Protein AF-A0A923D8M4-F1 (afdb_monomer)

Structure (mmCIF, N/CA/C/O backbone):
data_AF-A0A923D8M4-F1
#
_entry.id   AF-A0A923D8M4-F1
#
loop_
_atom_site.group_PDB
_atom_site.id
_atom_site.type_symbol
_atom_site.label_atom_id
_atom_site.label_alt_id
_atom_site.label_comp_id
_atom_site.label_asym_id
_atom_site.label_entity_id
_atom_site.label_seq_id
_atom_site.pdbx_PDB_ins_code
_atom_site.Cartn_x
_atom_site.Cartn_y
_atom_site.Cartn_z
_atom_site.occupancy
_atom_site.B_iso_or_equiv
_atom_site.auth_seq_id
_atom_site.auth_comp_id
_atom_site.auth_asym_id
_atom_site.auth_atom_id
_atom_site.pdbx_PDB_model_num
ATOM 1 N N . MET A 1 1 ? -30.095 0.891 -21.666 1.00 61.81 1 MET A N 1
ATOM 2 C CA . MET A 1 1 ? -28.837 0.786 -22.432 1.00 61.81 1 MET A CA 1
ATOM 3 C C . MET A 1 1 ? -27.931 -0.149 -21.655 1.00 61.81 1 MET A C 1
ATOM 5 O O . MET A 1 1 ? -27.614 0.171 -20.518 1.00 61.81 1 MET A O 1
ATOM 9 N N . LEU A 1 2 ? -27.635 -1.338 -22.189 1.00 68.19 2 LEU A N 1
ATOM 10 C CA . LEU A 1 2 ? -26.654 -2.234 -21.568 1.00 68.19 2 LEU A CA 1
ATOM 11 C C . LEU A 1 2 ? -25.302 -1.503 -21.562 1.00 68.19 2 LEU A C 1
ATOM 13 O O . LEU A 1 2 ? -24.953 -0.938 -22.603 1.00 68.19 2 LEU A O 1
ATOM 17 N N . PRO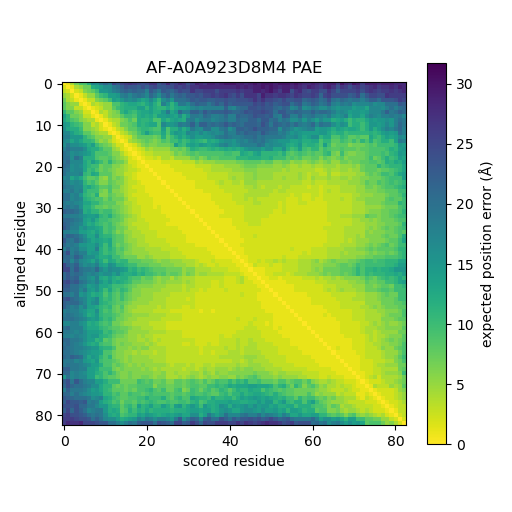 A 1 3 ? -24.582 -1.436 -20.428 1.00 74.69 3 PRO A N 1
ATOM 18 C CA . PRO A 1 3 ? -23.256 -0.839 -20.416 1.00 74.69 3 PRO A CA 1
ATOM 19 C C . PRO A 1 3 ? -22.404 -1.571 -21.456 1.00 74.69 3 PRO A C 1
ATOM 21 O O . PRO A 1 3 ? -22.418 -2.800 -21.528 1.00 74.69 3 PRO A O 1
ATOM 24 N N . GLY A 1 4 ? -21.739 -0.800 -22.318 1.00 77.56 4 GLY A N 1
ATOM 25 C CA . GLY A 1 4 ? -20.845 -1.348 -23.332 1.00 77.56 4 GLY A CA 1
ATOM 26 C C . GLY A 1 4 ? -19.734 -2.194 -22.700 1.00 77.56 4 GLY A C 1
ATOM 27 O O . GLY A 1 4 ? -19.537 -2.141 -21.481 1.00 77.56 4 GLY A O 1
ATOM 28 N N . PRO A 1 5 ? -19.002 -2.983 -23.506 1.00 81.12 5 PRO A N 1
ATOM 29 C CA . PRO A 1 5 ? -17.897 -3.793 -23.008 1.00 81.12 5 PRO A CA 1
ATOM 30 C C . PRO A 1 5 ? -16.961 -2.944 -22.143 1.00 81.12 5 PRO A C 1
ATOM 32 O O . PRO A 1 5 ? -16.594 -1.831 -22.519 1.00 81.12 5 PRO A O 1
ATOM 35 N N . PHE A 1 6 ? -16.618 -3.472 -20.967 1.00 80.94 6 PHE A N 1
ATOM 36 C CA . PHE A 1 6 ? -15.748 -2.808 -20.005 1.00 80.94 6 PHE A CA 1
ATOM 37 C C . PHE A 1 6 ? -14.432 -2.413 -20.681 1.00 80.94 6 PHE A C 1
ATOM 39 O O . PHE A 1 6 ? -13.676 -3.268 -21.143 1.00 80.94 6 PHE A O 1
ATOM 46 N N . GLN A 1 7 ? -14.166 -1.110 -20.741 1.00 76.12 7 GLN A N 1
ATOM 47 C CA . GLN A 1 7 ? -12.891 -0.583 -21.204 1.00 76.12 7 GLN A CA 1
ATOM 48 C C . GLN A 1 7 ? -11.974 -0.437 -19.994 1.00 76.12 7 GLN A C 1
ATOM 50 O O . GLN A 1 7 ? -12.283 0.310 -19.065 1.00 76.12 7 GLN A O 1
ATOM 55 N N . MET A 1 8 ? -10.852 -1.161 -19.994 1.00 68.94 8 MET A N 1
ATOM 56 C CA . MET A 1 8 ? -9.830 -0.958 -18.970 1.00 68.94 8 MET A CA 1
ATOM 57 C C . MET A 1 8 ? -9.320 0.489 -19.043 1.00 68.94 8 MET A C 1
ATOM 59 O O . MET A 1 8 ? -8.982 0.948 -20.137 1.00 68.94 8 MET A O 1
ATOM 63 N N . PRO A 1 9 ? -9.228 1.201 -17.905 1.00 72.50 9 PRO A N 1
ATOM 64 C CA . PRO A 1 9 ? -8.572 2.499 -17.848 1.00 72.50 9 PRO A CA 1
ATOM 65 C C . PRO A 1 9 ? -7.145 2.411 -18.397 1.00 72.50 9 PRO A C 1
ATOM 67 O O . PRO A 1 9 ? -6.450 1.41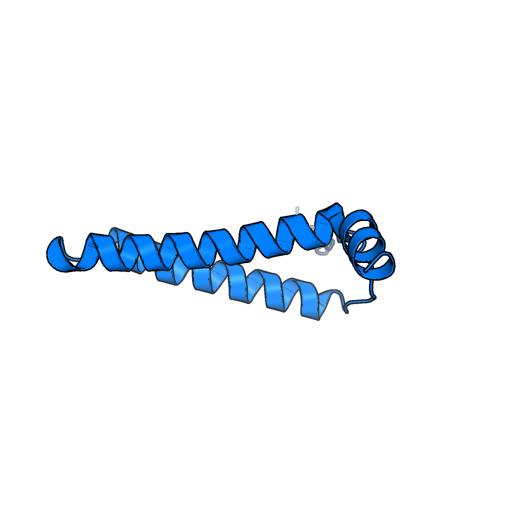7 -18.171 1.00 72.50 9 PRO A O 1
ATOM 70 N N . VAL A 1 10 ? -6.703 3.461 -19.095 1.00 71.44 10 VAL A N 1
ATOM 71 C CA . VAL A 1 10 ? -5.321 3.567 -19.581 1.00 71.44 10 VAL A CA 1
ATOM 72 C C . VAL A 1 10 ? -4.380 3.493 -18.380 1.00 71.44 10 VAL A C 1
ATOM 74 O O . VAL A 1 10 ? -4.502 4.274 -17.437 1.00 71.44 10 VAL A O 1
ATOM 77 N N . LEU A 1 11 ? -3.467 2.522 -18.399 1.00 61.28 11 LEU A N 1
ATOM 78 C CA . LEU A 1 11 ? -2.524 2.323 -17.307 1.00 61.28 11 LEU A CA 1
ATOM 79 C C . LEU A 1 11 ? -1.442 3.407 -17.323 1.00 61.28 11 LEU A C 1
ATOM 81 O O . LEU A 1 11 ? -0.981 3.788 -18.403 1.00 61.28 11 LEU A O 1
ATOM 85 N N . PRO A 1 12 ? -0.985 3.871 -16.146 1.00 63.81 12 PRO A N 1
ATOM 86 C CA . PRO A 1 12 ? 0.216 4.688 -16.077 1.00 63.81 12 PRO A CA 1
ATOM 87 C C . PRO A 1 12 ? 1.382 3.916 -16.704 1.00 63.81 12 PRO A C 1
ATOM 89 O O . PRO A 1 12 ? 1.568 2.727 -16.432 1.00 63.81 12 PRO A O 1
ATOM 92 N N . GLN A 1 13 ? 2.156 4.582 -17.565 1.00 65.62 13 GLN A N 1
ATOM 93 C CA . GLN A 1 13 ? 3.354 3.984 -18.146 1.00 65.62 13 GLN A CA 1
ATOM 94 C C . GLN A 1 13 ? 4.369 3.738 -17.035 1.00 65.62 13 GLN A C 1
ATOM 96 O O . GLN A 1 13 ? 4.927 4.668 -16.454 1.00 65.62 13 GLN A O 1
ATOM 101 N N . LEU A 1 14 ? 4.573 2.459 -16.734 1.00 66.75 14 LEU A N 1
ATOM 102 C CA . LEU A 1 14 ? 5.597 2.022 -15.810 1.00 66.75 14 LEU A CA 1
ATOM 103 C C . LEU A 1 14 ? 6.952 1.986 -16.526 1.00 66.75 14 LEU A C 1
ATOM 105 O O . LEU A 1 14 ? 7.030 1.687 -17.718 1.00 66.75 14 LEU A O 1
ATOM 109 N N . PRO A 1 15 ? 8.037 2.251 -15.795 1.00 65.50 15 PRO A N 1
ATOM 110 C CA . PRO A 1 15 ? 9.396 2.230 -16.332 1.00 65.50 15 PRO A CA 1
ATOM 111 C C . PRO A 1 15 ? 9.906 0.822 -16.674 1.00 65.50 15 PRO A C 1
ATOM 113 O O . PRO A 1 15 ? 10.979 0.662 -17.249 1.00 65.50 15 PRO A O 1
ATOM 116 N N . PHE A 1 16 ? 9.144 -0.198 -16.297 1.00 71.81 16 PHE A N 1
ATOM 117 C CA . PHE A 1 16 ? 9.319 -1.593 -16.658 1.00 71.81 16 PHE A CA 1
ATOM 118 C C . PHE A 1 16 ? 7.955 -2.148 -17.065 1.00 71.81 16 PHE A C 1
ATOM 120 O O . PHE A 1 16 ? 6.911 -1.684 -16.601 1.00 71.81 16 PHE A O 1
ATOM 127 N N . TYR A 1 17 ? 7.954 -3.155 -17.934 1.00 77.00 17 TYR A N 1
ATOM 128 C CA . TYR A 1 17 ? 6.719 -3.825 -18.314 1.00 77.00 17 TYR A CA 1
ATOM 129 C C . TYR A 1 17 ? 6.160 -4.618 -17.123 1.00 77.00 17 TYR A C 1
ATOM 131 O O . TYR A 1 17 ? 6.817 -5.519 -16.603 1.00 77.00 17 TYR A O 1
ATOM 139 N N . VAL A 1 18 ? 4.929 -4.303 -16.716 1.00 73.88 18 VAL A N 1
ATOM 140 C CA . VAL A 1 18 ? 4.117 -5.128 -15.813 1.00 73.88 18 VAL A CA 1
ATOM 141 C C . VAL A 1 18 ? 2.865 -5.521 -16.567 1.00 73.88 18 VAL A C 1
ATOM 143 O O . VAL A 1 18 ? 2.193 -4.668 -17.146 1.00 73.88 18 VAL A O 1
ATOM 146 N N . HIS A 1 19 ? 2.530 -6.809 -16.547 1.00 78.06 19 HIS A N 1
ATOM 147 C CA . HIS A 1 19 ? 1.297 -7.271 -17.164 1.00 78.06 19 HIS A CA 1
ATOM 148 C C . HIS A 1 19 ? 0.091 -6.532 -16.539 1.00 78.06 19 HIS A C 1
ATOM 150 O O . HIS A 1 19 ? -0.028 -6.533 -15.310 1.00 78.06 19 HIS A O 1
ATOM 156 N N . PRO A 1 20 ? -0.827 -5.944 -17.333 1.00 76.19 20 PRO A N 1
ATOM 157 C CA . PRO A 1 20 ? -1.945 -5.138 -16.831 1.00 76.19 20 PRO A CA 1
ATOM 158 C C . PRO A 1 20 ? -2.737 -5.789 -15.692 1.00 76.19 20 PRO A C 1
ATOM 160 O O . PRO A 1 20 ? -3.047 -5.150 -14.690 1.00 76.19 20 PRO A O 1
ATOM 163 N N . VAL A 1 21 ? -3.008 -7.091 -15.815 1.00 81.50 21 VAL A N 1
ATOM 164 C CA . VAL A 1 21 ? -3.732 -7.875 -14.801 1.00 81.50 21 VAL A CA 1
ATOM 165 C C . VAL A 1 21 ? -2.962 -7.965 -13.479 1.00 81.50 21 VAL A C 1
ATOM 167 O O . VAL A 1 21 ? -3.571 -7.877 -12.417 1.00 81.50 21 VAL A O 1
ATOM 170 N N . LEU A 1 22 ? -1.631 -8.096 -13.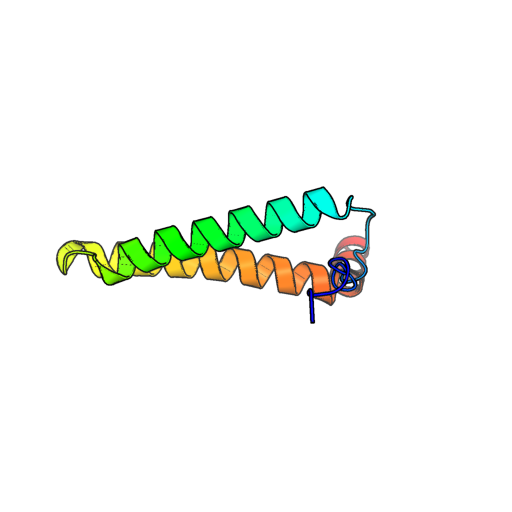520 1.00 83.88 22 LEU A N 1
ATOM 171 C CA . LEU A 1 22 ? -0.802 -8.152 -12.312 1.00 83.88 22 LEU A CA 1
ATOM 172 C C . LEU A 1 22 ? -0.789 -6.804 -11.590 1.00 83.88 22 LEU A C 1
ATOM 174 O O . LEU A 1 22 ? -0.912 -6.768 -10.369 1.00 83.88 22 LEU A O 1
ATOM 178 N N . LEU A 1 23 ? -0.700 -5.698 -12.335 1.00 81.25 23 LEU A N 1
ATOM 179 C CA . LEU A 1 23 ? -0.777 -4.357 -11.754 1.00 81.25 23 LEU A CA 1
ATOM 180 C C . LEU A 1 23 ? -2.123 -4.139 -11.048 1.00 81.25 23 LEU A C 1
ATOM 182 O O . LEU A 1 23 ? -2.152 -3.689 -9.905 1.00 81.25 23 LEU A O 1
ATOM 186 N N . TRP A 1 24 ? -3.228 -4.528 -11.687 1.00 81.75 24 TRP A N 1
ATOM 187 C CA . TRP A 1 24 ? -4.552 -4.467 -11.066 1.00 81.75 24 TRP A CA 1
ATOM 188 C C . TRP A 1 24 ? -4.680 -5.371 -9.836 1.00 81.75 24 TRP A C 1
ATOM 190 O O . TRP A 1 24 ? -5.286 -4.954 -8.851 1.00 81.75 24 TRP A O 1
ATOM 200 N N . ALA A 1 25 ? -4.079 -6.563 -9.844 1.00 88.44 25 ALA A N 1
ATOM 201 C CA . ALA A 1 25 ? -4.054 -7.440 -8.673 1.00 88.44 25 ALA A CA 1
ATOM 202 C C . ALA A 1 25 ? -3.298 -6.802 -7.492 1.00 88.44 25 ALA A C 1
ATOM 204 O O . ALA A 1 25 ? -3.790 -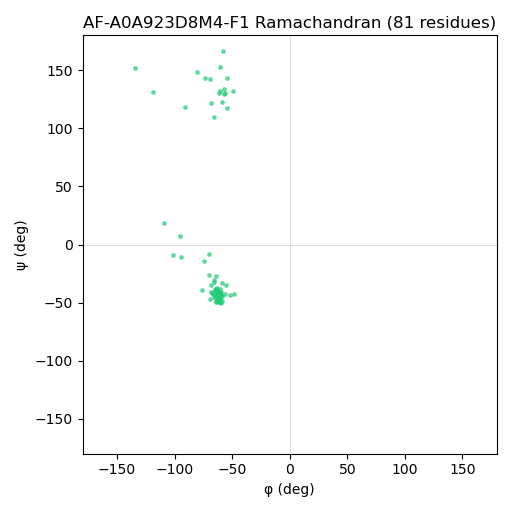6.833 -6.365 1.00 88.44 25 ALA A O 1
ATOM 205 N N . ILE A 1 26 ? -2.150 -6.162 -7.746 1.00 88.38 26 ILE A N 1
ATOM 206 C CA . ILE A 1 26 ? -1.384 -5.433 -6.721 1.00 88.38 26 ILE A CA 1
ATOM 207 C C . ILE A 1 26 ? -2.212 -4.274 -6.153 1.00 88.38 26 ILE A C 1
ATOM 209 O O . ILE A 1 26 ? -2.301 -4.124 -4.934 1.00 88.38 26 ILE A O 1
ATOM 213 N N . ILE A 1 27 ? -2.854 -3.484 -7.021 1.00 87.31 27 ILE A N 1
ATOM 214 C CA . ILE A 1 27 ? -3.724 -2.370 -6.612 1.00 87.31 27 ILE A CA 1
ATOM 215 C C . ILE A 1 27 ? -4.885 -2.881 -5.753 1.00 87.31 27 ILE A C 1
ATOM 217 O O . ILE A 1 27 ? -5.179 -2.296 -4.711 1.00 87.31 27 ILE A O 1
ATOM 221 N N . LEU A 1 28 ? -5.520 -3.984 -6.153 1.00 92.44 28 LEU A N 1
ATOM 222 C CA . LEU A 1 28 ? -6.626 -4.582 -5.410 1.00 92.44 28 LEU A CA 1
ATOM 223 C C . LEU A 1 28 ? -6.182 -5.044 -4.018 1.00 92.44 28 LEU A C 1
ATOM 225 O O . LEU A 1 28 ? -6.844 -4.725 -3.033 1.00 92.44 28 LEU A O 1
ATOM 229 N N . ILE A 1 29 ? -5.051 -5.745 -3.917 1.00 94.06 29 ILE A N 1
ATOM 230 C CA . ILE A 1 29 ? -4.503 -6.199 -2.630 1.00 94.06 29 ILE A CA 1
ATOM 231 C C . ILE A 1 29 ? -4.181 -5.000 -1.729 1.00 94.06 29 ILE A C 1
ATOM 233 O O . ILE A 1 29 ? -4.531 -5.010 -0.548 1.00 94.06 29 ILE A O 1
ATOM 237 N N . ALA A 1 30 ? -3.572 -3.946 -2.280 1.00 92.44 30 ALA A N 1
ATOM 238 C CA . ALA A 1 30 ? -3.275 -2.721 -1.540 1.00 92.44 30 ALA A CA 1
ATOM 239 C C . ALA A 1 30 ? -4.554 -2.038 -1.023 1.00 92.44 30 ALA A C 1
ATOM 241 O O . ALA A 1 30 ? -4.618 -1.646 0.144 1.00 92.44 30 ALA A O 1
ATOM 242 N N . ALA A 1 31 ? -5.593 -1.951 -1.860 1.00 92.25 31 ALA A N 1
ATOM 243 C CA . ALA A 1 31 ? -6.887 -1.387 -1.484 1.00 92.25 31 ALA A CA 1
ATOM 244 C C . ALA A 1 31 ? -7.575 -2.205 -0.378 1.00 92.25 31 ALA A C 1
ATOM 246 O O . ALA A 1 31 ? -8.082 -1.632 0.588 1.00 92.25 31 ALA A O 1
ATOM 247 N N . VAL A 1 32 ? -7.543 -3.538 -0.473 1.00 96.38 32 VAL A N 1
ATOM 248 C CA . VAL A 1 32 ? -8.075 -4.440 0.560 1.00 96.38 32 VAL A CA 1
ATOM 249 C C . VAL A 1 32 ? -7.306 -4.280 1.875 1.00 96.38 32 VAL A C 1
ATOM 251 O O . VAL A 1 32 ? -7.927 -4.157 2.929 1.00 96.38 32 VAL A O 1
ATOM 254 N N . GLY A 1 33 ? -5.972 -4.208 1.835 1.00 94.69 33 GLY A N 1
ATOM 255 C CA . GLY A 1 33 ? -5.148 -3.968 3.025 1.00 94.69 33 GLY A CA 1
ATOM 256 C C . GLY A 1 33 ? -5.460 -2.630 3.708 1.00 94.69 33 GLY A C 1
ATOM 257 O O . GLY A 1 33 ? -5.598 -2.571 4.935 1.00 94.69 33 GLY A O 1
ATOM 258 N N . LEU A 1 34 ? -5.649 -1.568 2.920 1.00 95.06 34 LEU A N 1
ATOM 259 C CA . LEU A 1 34 ? -6.095 -0.263 3.418 1.00 95.06 34 LEU A CA 1
ATOM 260 C C . LEU A 1 34 ? -7.471 -0.344 4.075 1.00 95.06 34 LEU A C 1
ATOM 262 O O . LEU A 1 34 ? -7.639 0.138 5.191 1.00 95.06 34 LEU A O 1
ATOM 266 N N . ALA A 1 35 ? -8.439 -0.987 3.422 1.00 96.56 35 ALA A N 1
ATOM 267 C CA . ALA A 1 35 ? -9.781 -1.144 3.970 1.00 96.56 35 ALA A CA 1
ATOM 268 C C . ALA A 1 35 ? -9.762 -1.911 5.302 1.00 96.56 35 ALA A C 1
ATOM 270 O O . ALA A 1 35 ? -10.361 -1.463 6.278 1.00 96.56 35 ALA A O 1
ATOM 271 N N . ILE A 1 36 ? -9.027 -3.026 5.379 1.00 96.94 36 ILE A N 1
ATOM 272 C CA . ILE A 1 36 ? -8.907 -3.837 6.601 1.00 96.94 36 ILE A CA 1
ATOM 273 C C . ILE A 1 36 ? -8.325 -3.010 7.750 1.00 96.94 36 ILE A C 1
ATOM 275 O O . ILE A 1 36 ? -8.876 -2.997 8.852 1.00 96.94 36 ILE A O 1
ATOM 279 N N . THR A 1 37 ? -7.210 -2.321 7.507 1.00 96.19 37 THR A N 1
ATOM 280 C CA . THR A 1 37 ? -6.543 -1.520 8.544 1.00 96.19 37 THR A CA 1
ATOM 281 C C . THR A 1 37 ? -7.366 -0.303 8.954 1.00 96.19 37 THR A C 1
ATOM 283 O O . THR A 1 37 ? -7.421 0.019 10.140 1.00 96.19 37 THR A O 1
ATOM 286 N N . PHE A 1 38 ? -8.084 0.310 8.014 1.00 95.44 38 PHE A N 1
ATOM 287 C CA . PHE A 1 38 ? -9.012 1.399 8.289 1.00 95.44 38 PHE A CA 1
ATOM 288 C C . PHE A 1 38 ? -10.182 0.948 9.168 1.00 95.44 38 PHE A C 1
ATOM 290 O O . PHE A 1 38 ? -10.448 1.567 10.196 1.00 95.44 38 PHE A O 1
ATOM 297 N N . PHE A 1 39 ? -10.848 -0.160 8.826 1.00 96.56 39 PHE A N 1
ATOM 298 C CA . PHE A 1 39 ? -11.942 -0.685 9.647 1.00 96.56 39 PHE A CA 1
ATOM 299 C C . PHE A 1 39 ? -11.462 -1.101 11.037 1.00 96.56 39 PHE A C 1
ATOM 301 O O . PHE A 1 39 ? -12.121 -0.775 12.023 1.00 96.56 39 PHE A O 1
ATOM 308 N N . LYS A 1 40 ? -10.289 -1.740 11.142 1.00 94.62 40 LYS A N 1
ATOM 309 C CA . LYS A 1 40 ? -9.669 -2.039 12.441 1.00 94.62 40 LYS A CA 1
ATOM 310 C C . LYS A 1 40 ? -9.459 -0.782 13.280 1.00 94.62 40 LYS A C 1
ATOM 312 O O . LYS A 1 40 ? -9.755 -0.796 14.466 1.00 94.62 40 LYS A O 1
ATOM 317 N N . PHE A 1 41 ? -8.994 0.307 12.674 1.00 94.19 41 PHE A N 1
ATOM 318 C CA . PHE A 1 41 ? -8.860 1.584 13.365 1.00 94.19 41 PHE A CA 1
ATOM 319 C C . PHE A 1 41 ? -10.216 2.152 13.812 1.00 94.19 41 PHE A C 1
ATOM 321 O O . PHE A 1 41 ? -10.362 2.499 14.983 1.00 94.19 41 PHE A O 1
ATOM 328 N N . ILE A 1 42 ? -11.221 2.197 12.934 1.00 95.81 42 ILE A N 1
ATOM 329 C CA . ILE A 1 42 ? -12.547 2.754 13.255 1.00 95.81 42 ILE A CA 1
ATOM 330 C C . ILE A 1 42 ? -13.233 1.994 14.397 1.00 95.81 42 ILE A C 1
ATOM 332 O O . I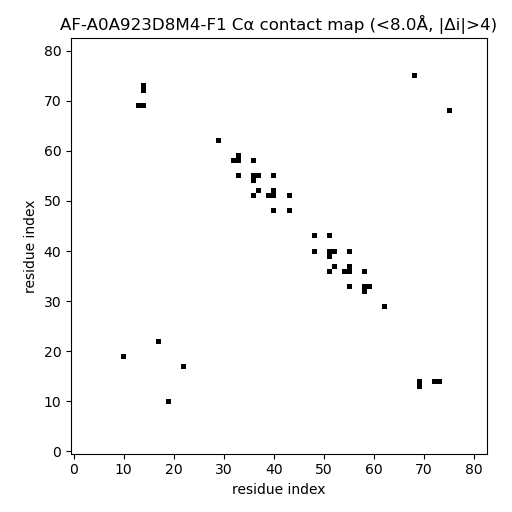LE A 1 42 ? -13.821 2.617 15.281 1.00 95.81 42 ILE A O 1
ATOM 336 N N . PHE A 1 43 ? -13.127 0.665 14.405 1.00 96.25 43 PHE A N 1
ATOM 337 C CA . PHE A 1 43 ? -13.779 -0.194 15.397 1.00 96.25 43 PHE A CA 1
ATOM 338 C C . PHE A 1 43 ? -12.883 -0.570 16.587 1.00 96.25 43 PHE A C 1
ATOM 340 O O . PHE A 1 43 ? -13.280 -1.387 17.413 1.00 96.25 43 PHE A O 1
ATOM 347 N N . SER A 1 44 ? -11.691 0.022 16.698 1.00 95.31 44 SER A N 1
ATOM 348 C CA . SER A 1 44 ? -10.766 -0.252 17.802 1.00 95.31 44 SER A CA 1
ATOM 349 C C . SER A 1 44 ? -11.263 0.295 19.143 1.00 95.31 44 SER A C 1
ATOM 351 O O . SER A 1 44 ? -11.802 1.413 19.235 1.00 95.31 44 SER A O 1
ATOM 353 N N . GLU A 1 45 ? -11.009 -0.479 20.200 1.00 96.25 45 GLU A N 1
ATOM 354 C CA . GLU A 1 45 ? -11.157 -0.032 21.583 1.00 96.25 45 GLU A CA 1
ATOM 355 C C . GLU A 1 45 ? -10.224 1.159 21.875 1.00 96.25 45 GLU A C 1
ATOM 357 O O . GLU A 1 45 ? -9.164 1.284 21.251 1.00 96.25 45 GLU A O 1
ATOM 362 N N . PRO A 1 46 ? -10.562 2.052 22.826 1.00 94.00 46 PRO A N 1
ATOM 363 C CA . PRO A 1 46 ? -9.752 3.239 23.113 1.00 94.00 46 PRO A CA 1
ATOM 364 C C . PRO A 1 46 ? -8.284 2.936 23.451 1.00 94.00 46 PRO A C 1
ATOM 366 O O . PRO A 1 46 ? -7.401 3.699 23.061 1.00 94.00 46 PRO A O 1
ATOM 369 N N . SER A 1 47 ? -8.022 1.817 24.133 1.00 94.62 47 SER A N 1
ATOM 370 C CA . SER A 1 47 ? -6.684 1.328 24.496 1.00 94.62 47 SER A CA 1
ATOM 371 C C . SER A 1 47 ? -5.839 0.920 23.281 1.00 94.62 47 SER A C 1
ATOM 373 O O . SER A 1 47 ? -4.624 1.105 23.287 1.00 94.62 47 SER A O 1
ATOM 375 N N . GLU A 1 48 ? -6.465 0.408 22.220 1.00 94.06 48 GLU A N 1
ATOM 376 C CA . GLU A 1 48 ? -5.790 -0.112 21.020 1.00 94.06 48 GLU A CA 1
ATOM 377 C C . GLU A 1 48 ? -5.809 0.866 19.838 1.00 94.06 48 GLU A C 1
ATOM 379 O O . GLU A 1 48 ? -5.137 0.653 18.819 1.00 94.06 48 GLU A O 1
ATOM 384 N N . ARG A 1 49 ? -6.567 1.958 19.961 1.00 92.69 49 ARG A N 1
ATOM 385 C CA . ARG A 1 49 ? -6.820 2.908 18.875 1.00 92.69 49 ARG A CA 1
ATOM 386 C C . ARG A 1 49 ? -5.560 3.565 18.338 1.00 92.69 49 ARG A C 1
ATOM 388 O O . ARG A 1 49 ? -5.438 3.732 17.127 1.00 92.69 49 ARG A O 1
AT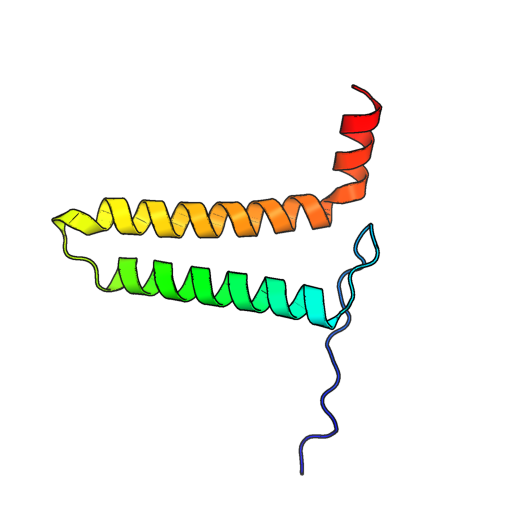OM 395 N N . VAL A 1 50 ? -4.606 3.887 19.210 1.00 94.62 50 VAL A N 1
ATOM 396 C CA . VAL A 1 50 ? -3.320 4.477 18.803 1.00 94.62 50 VAL A CA 1
ATOM 397 C C . VAL A 1 50 ? -2.516 3.492 17.952 1.00 94.62 50 VAL A C 1
ATOM 399 O O . VAL A 1 50 ? -2.017 3.861 16.892 1.00 94.62 50 VAL A O 1
ATOM 402 N N . ASN A 1 51 ? -2.434 2.226 18.363 1.00 94.44 51 ASN A N 1
ATOM 403 C CA . ASN A 1 51 ? -1.702 1.206 17.611 1.00 94.44 51 ASN A CA 1
ATOM 404 C C . ASN A 1 51 ? -2.381 0.900 16.263 1.00 94.44 51 ASN A C 1
ATOM 406 O O . ASN A 1 51 ? -1.730 0.820 15.218 1.00 94.44 51 ASN A O 1
ATOM 410 N N . SER A 1 52 ? -3.713 0.815 16.262 1.00 94.75 52 SER A N 1
ATOM 411 C CA . SER A 1 52 ? -4.494 0.617 15.036 1.00 94.75 52 SER A CA 1
ATOM 412 C C . SER A 1 52 ? -4.354 1.798 14.070 1.00 94.75 52 SER A C 1
ATOM 414 O O . SER A 1 52 ? -4.195 1.588 12.867 1.00 94.75 52 SER A O 1
ATOM 416 N N . PHE A 1 53 ? -4.331 3.032 14.588 1.00 95.12 53 PHE A N 1
ATOM 417 C CA . PHE A 1 53 ? -4.050 4.235 13.805 1.00 95.12 53 PHE A CA 1
ATOM 418 C C . PHE A 1 53 ? -2.659 4.185 13.170 1.00 95.12 53 PHE A C 1
ATOM 420 O O . PHE A 1 53 ? -2.538 4.392 11.964 1.00 95.12 53 PHE A O 1
ATOM 427 N N . LEU A 1 54 ? -1.620 3.873 13.952 1.00 96.44 54 LEU A N 1
ATOM 428 C CA . LEU A 1 54 ? -0.250 3.768 13.443 1.00 96.44 54 LEU A CA 1
ATOM 429 C C . LEU A 1 54 ? -0.137 2.697 12.359 1.00 96.44 54 LEU A C 1
ATOM 431 O O . LEU A 1 54 ? 0.497 2.931 11.335 1.00 96.44 54 LEU A O 1
ATOM 435 N N . THR A 1 55 ? -0.800 1.556 12.548 1.00 94.69 55 THR A N 1
ATOM 436 C CA . THR A 1 55 ? -0.830 0.475 11.556 1.00 94.69 55 THR A CA 1
ATOM 437 C C . THR A 1 55 ? -1.472 0.938 10.246 1.00 94.69 55 THR A C 1
ATOM 439 O O . THR A 1 55 ? -0.886 0.765 9.178 1.00 94.69 55 THR A O 1
ATOM 442 N N . PHE A 1 56 ? -2.650 1.566 10.316 1.00 95.06 56 PHE A N 1
ATOM 443 C CA . PHE A 1 56 ? -3.321 2.138 9.146 1.00 95.06 56 PHE A CA 1
ATOM 444 C C . PHE A 1 56 ? -2.451 3.189 8.448 1.00 95.06 56 PHE A C 1
ATOM 446 O O . PHE A 1 56 ? -2.255 3.130 7.233 1.00 95.06 56 PHE A O 1
ATOM 453 N N . PHE A 1 57 ? -1.890 4.121 9.218 1.00 95.88 57 PHE A N 1
ATOM 454 C CA . PHE A 1 57 ? -1.062 5.195 8.687 1.00 95.88 57 PHE A CA 1
ATOM 455 C C . PHE A 1 57 ? 0.194 4.654 7.998 1.00 95.88 57 PHE A C 1
ATOM 457 O O . PHE A 1 57 ? 0.553 5.125 6.923 1.00 95.88 57 PHE A O 1
ATOM 464 N N . LEU A 1 58 ? 0.834 3.629 8.567 1.00 96.38 58 LEU A N 1
ATOM 465 C CA . LEU A 1 58 ? 2.023 3.006 7.991 1.00 96.38 58 LEU A CA 1
ATOM 466 C C . LEU A 1 58 ? 1.708 2.289 6.671 1.00 96.38 58 LEU A C 1
ATOM 468 O O . LEU A 1 58 ? 2.442 2.453 5.697 1.00 96.38 58 LEU A O 1
ATOM 472 N N . VAL A 1 59 ? 0.587 1.565 6.596 1.00 94.56 59 VAL A N 1
ATOM 473 C CA . VAL A 1 59 ? 0.118 0.954 5.339 1.00 94.56 59 VAL A CA 1
ATOM 474 C C . VAL A 1 59 ? -0.177 2.025 4.285 1.00 94.56 59 VAL A C 1
ATOM 476 O O . VAL A 1 59 ? 0.279 1.906 3.146 1.00 94.56 59 VAL A O 1
ATOM 479 N N . ALA A 1 60 ? -0.871 3.101 4.661 1.00 94.56 60 ALA A N 1
ATOM 480 C CA . ALA A 1 60 ? -1.144 4.222 3.766 1.00 94.56 60 ALA A CA 1
ATOM 481 C C . ALA A 1 60 ? 0.149 4.894 3.270 1.00 94.56 60 ALA A C 1
ATOM 483 O O . ALA A 1 60 ? 0.284 5.170 2.077 1.00 94.56 60 ALA A O 1
ATOM 484 N N . ALA A 1 61 ? 1.122 5.106 4.161 1.00 95.44 61 ALA A N 1
ATOM 485 C CA . ALA A 1 61 ? 2.411 5.708 3.835 1.00 95.44 61 ALA A CA 1
ATOM 486 C C . ALA A 1 61 ? 3.235 4.838 2.875 1.00 95.44 61 ALA A C 1
ATOM 488 O O . ALA A 1 61 ? 3.826 5.372 1.939 1.00 95.44 61 ALA A O 1
ATOM 489 N N . ILE A 1 62 ? 3.237 3.511 3.049 1.00 93.88 62 ILE A N 1
ATOM 490 C CA . ILE A 1 62 ? 3.909 2.578 2.127 1.00 93.88 62 ILE A CA 1
ATOM 491 C C . ILE A 1 62 ? 3.300 2.676 0.725 1.00 93.88 62 ILE A C 1
ATOM 493 O O . ILE A 1 62 ? 4.031 2.789 -0.259 1.00 93.88 62 ILE A O 1
ATOM 497 N N . ILE A 1 63 ? 1.968 2.676 0.626 1.00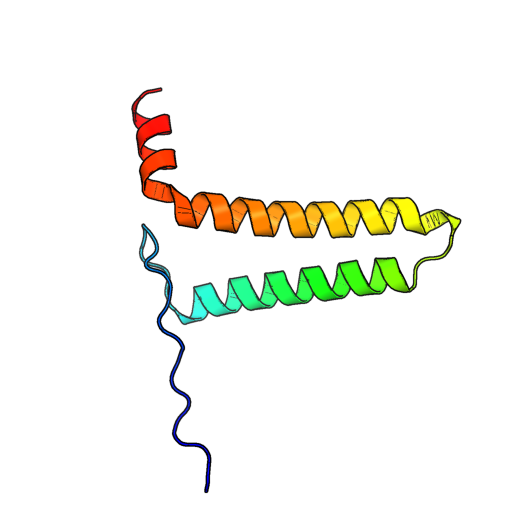 92.38 63 ILE A N 1
ATOM 498 C CA . ILE A 1 63 ? 1.262 2.756 -0.661 1.00 92.38 63 ILE A CA 1
ATOM 499 C C . ILE A 1 63 ? 1.518 4.109 -1.336 1.00 92.38 63 ILE A C 1
ATOM 501 O O . ILE A 1 63 ? 1.850 4.155 -2.522 1.00 92.38 63 ILE A O 1
ATOM 505 N N . ALA A 1 64 ? 1.426 5.207 -0.583 1.00 92.25 64 ALA A N 1
ATOM 506 C CA . ALA A 1 64 ? 1.725 6.544 -1.087 1.00 92.25 64 ALA A CA 1
ATOM 507 C C . ALA A 1 64 ? 3.191 6.672 -1.531 1.00 92.25 64 ALA A C 1
ATOM 509 O O . ALA A 1 64 ? 3.469 7.210 -2.602 1.00 92.25 64 ALA A O 1
ATOM 510 N N . GLY A 1 65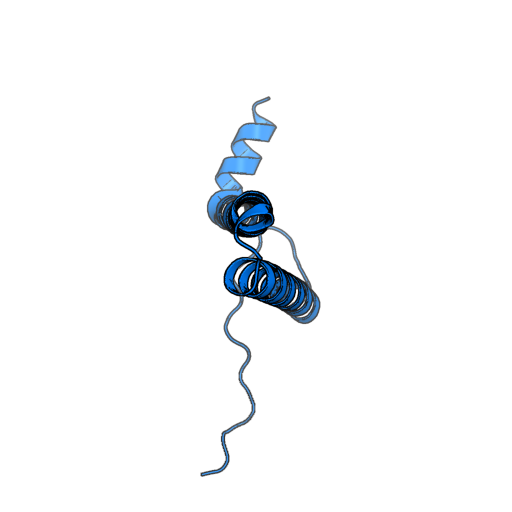 ? 4.129 6.129 -0.752 1.00 91.12 65 GLY A N 1
ATOM 511 C CA . GLY A 1 65 ? 5.551 6.104 -1.085 1.00 91.12 65 GLY A CA 1
ATOM 512 C C . GLY A 1 65 ? 5.828 5.326 -2.370 1.00 91.12 65 GLY A C 1
ATOM 513 O O . GLY A 1 65 ? 6.510 5.837 -3.257 1.00 91.12 65 GLY A O 1
ATOM 514 N N . ALA A 1 66 ? 5.238 4.137 -2.522 1.00 87.88 66 ALA A N 1
ATOM 515 C CA . ALA A 1 66 ? 5.342 3.345 -3.745 1.00 87.88 66 ALA A CA 1
ATOM 516 C C . ALA A 1 66 ? 4.807 4.113 -4.964 1.00 87.88 66 ALA A C 1
ATOM 518 O O . ALA A 1 66 ? 5.466 4.160 -6.003 1.00 87.88 66 ALA A O 1
ATOM 519 N N . TYR A 1 67 ? 3.660 4.783 -4.824 1.00 85.62 67 TYR A N 1
ATOM 520 C CA . TYR A 1 67 ? 3.106 5.629 -5.880 1.00 85.62 67 TYR A CA 1
ATOM 521 C C . TYR A 1 67 ? 4.048 6.783 -6.259 1.00 85.62 67 TYR A C 1
ATOM 523 O O . TYR A 1 67 ? 4.316 6.993 -7.442 1.00 85.62 67 TYR A O 1
ATOM 531 N N . ILE A 1 68 ? 4.603 7.499 -5.274 1.00 87.81 68 ILE A N 1
ATOM 532 C CA . ILE A 1 68 ? 5.540 8.609 -5.509 1.00 87.81 68 ILE A CA 1
ATOM 533 C C . ILE A 1 68 ? 6.809 8.121 -6.217 1.00 87.81 68 ILE A C 1
ATOM 535 O O . ILE A 1 68 ? 7.263 8.776 -7.158 1.00 87.81 68 ILE A O 1
ATOM 539 N N . ILE A 1 69 ? 7.367 6.981 -5.795 1.00 85.75 69 ILE A N 1
ATOM 540 C CA . ILE A 1 69 ? 8.558 6.380 -6.412 1.00 85.75 69 ILE A CA 1
ATOM 541 C C . ILE A 1 69 ? 8.280 6.032 -7.874 1.00 85.75 69 ILE A C 1
ATOM 543 O O . ILE A 1 69 ? 9.069 6.397 -8.745 1.00 85.75 69 ILE A O 1
ATOM 547 N N . LEU A 1 70 ? 7.151 5.379 -8.157 1.00 81.62 70 LEU A N 1
ATOM 548 C CA . LEU A 1 70 ? 6.767 5.014 -9.521 1.00 81.62 70 LEU A CA 1
ATOM 549 C C . LEU A 1 70 ? 6.536 6.253 -10.397 1.00 81.62 70 LEU A C 1
ATOM 551 O O . LEU A 1 70 ? 7.051 6.315 -11.512 1.00 81.62 70 LEU A O 1
ATOM 555 N N . ALA A 1 71 ? 5.843 7.269 -9.879 1.00 80.56 71 ALA A N 1
ATOM 556 C CA . ALA A 1 71 ? 5.590 8.520 -10.595 1.00 80.56 71 ALA A CA 1
ATOM 557 C C . ALA A 1 71 ? 6.875 9.315 -10.896 1.00 80.56 71 ALA A C 1
ATOM 559 O O . ALA A 1 71 ? 6.931 10.062 -11.871 1.00 80.56 71 ALA A O 1
ATOM 560 N N . ASN A 1 72 ? 7.916 9.155 -10.075 1.00 83.94 72 ASN A N 1
ATOM 561 C CA . ASN A 1 72 ? 9.194 9.856 -10.218 1.00 83.94 72 ASN A CA 1
ATOM 562 C C . ASN A 1 72 ? 10.337 8.937 -10.664 1.00 83.94 72 ASN A C 1
ATOM 564 O O . ASN A 1 72 ? 11.503 9.308 -10.508 1.00 83.94 72 ASN A O 1
ATOM 568 N N . TRP A 1 73 ? 10.039 7.762 -11.226 1.00 78.62 73 TRP A N 1
ATOM 569 C CA . TRP A 1 73 ? 11.040 6.719 -11.443 1.00 78.62 73 TRP A CA 1
ATOM 570 C C . TRP A 1 73 ? 12.294 7.195 -12.178 1.00 78.62 73 TRP A C 1
ATOM 572 O O . TRP A 1 73 ? 13.399 6.903 -11.736 1.00 78.62 73 TRP A O 1
ATOM 582 N N . GLY A 1 74 ? 12.145 7.997 -13.238 1.00 77.62 74 GLY A N 1
ATOM 583 C CA . GLY A 1 74 ? 13.292 8.520 -13.989 1.00 77.62 74 GLY A CA 1
ATOM 584 C C . GLY A 1 74 ? 14.265 9.351 -13.139 1.00 77.62 74 GLY A C 1
ATOM 585 O O . GLY A 1 74 ? 15.473 9.303 -13.362 1.00 77.62 74 GLY A O 1
ATOM 586 N N . ARG A 1 75 ? 13.770 10.075 -12.124 1.00 79.75 75 ARG A N 1
ATOM 587 C CA . ARG A 1 75 ? 14.617 10.812 -11.167 1.00 79.75 75 ARG A CA 1
ATOM 588 C C . ARG A 1 75 ? 15.259 9.874 -10.150 1.00 79.75 75 ARG A C 1
ATOM 590 O O . ARG A 1 75 ? 16.424 10.056 -9.812 1.00 79.75 75 ARG A O 1
ATOM 597 N N . VAL A 1 76 ? 14.511 8.871 -9.691 1.00 77.56 76 VAL A N 1
ATOM 598 C CA . VAL A 1 76 ? 14.990 7.860 -8.740 1.00 77.56 76 VAL A CA 1
ATOM 599 C C . VAL A 1 76 ? 16.141 7.060 -9.353 1.00 77.56 76 VAL A C 1
ATOM 601 O O . VAL A 1 76 ? 17.211 6.978 -8.756 1.00 77.56 76 VAL A O 1
ATOM 604 N N . THR A 1 77 ? 15.991 6.550 -10.577 1.00 78.88 77 THR A N 1
ATOM 605 C CA . THR A 1 77 ? 17.064 5.808 -11.257 1.00 78.88 77 THR A CA 1
ATOM 606 C C . THR A 1 77 ? 18.280 6.675 -11.554 1.00 78.88 77 THR A C 1
ATOM 608 O O . THR A 1 77 ? 19.404 6.211 -11.393 1.00 78.88 77 THR A O 1
ATOM 611 N N . ALA A 1 78 ? 18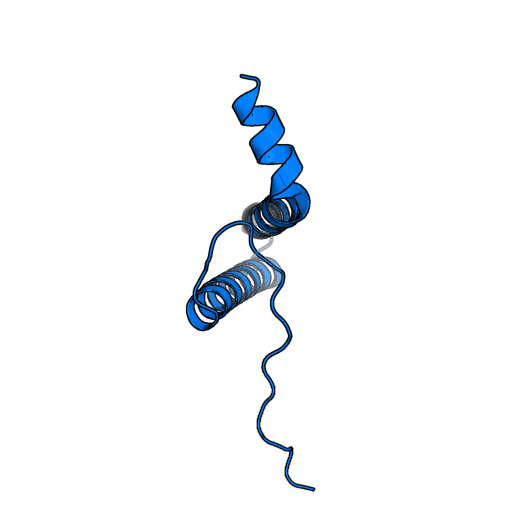.079 7.940 -11.934 1.00 78.25 78 ALA A N 1
ATOM 612 C CA . ALA A 1 78 ? 19.181 8.872 -12.169 1.00 78.25 78 ALA A CA 1
ATOM 613 C C . ALA A 1 78 ? 19.970 9.199 -10.888 1.00 78.25 78 ALA A C 1
ATOM 615 O O . ALA A 1 78 ? 21.167 9.467 -10.960 1.00 78.25 78 ALA A O 1
ATOM 616 N N . PHE A 1 79 ? 19.317 9.183 -9.722 1.00 77.62 79 PHE A N 1
ATOM 617 C CA . PHE A 1 79 ? 19.981 9.337 -8.429 1.00 77.62 79 PHE A CA 1
ATOM 618 C C . PHE A 1 79 ? 20.844 8.114 -8.091 1.00 77.62 79 PHE A C 1
ATOM 620 O O . PHE A 1 79 ? 22.010 8.274 -7.746 1.00 77.62 79 PHE A O 1
ATOM 627 N N . PHE A 1 80 ? 20.313 6.899 -8.267 1.00 75.62 80 PHE A N 1
ATOM 628 C CA . PHE A 1 80 ? 21.058 5.665 -7.991 1.00 75.62 80 PHE A CA 1
ATOM 629 C C . PHE A 1 80 ? 22.189 5.378 -8.986 1.00 75.62 80 PHE A C 1
ATOM 631 O O . PHE A 1 80 ? 23.156 4.737 -8.609 1.00 75.62 80 PHE A O 1
ATOM 638 N N . GLN A 1 81 ? 22.108 5.859 -10.229 1.00 72.00 81 GLN A N 1
ATOM 639 C CA . GLN A 1 81 ? 23.205 5.746 -11.205 1.00 72.00 81 GLN A CA 1
ATOM 640 C C . GLN A 1 81 ? 24.378 6.703 -10.936 1.00 72.00 81 GLN A C 1
ATOM 642 O O . GLN A 1 81 ? 25.431 6.561 -11.552 1.00 72.00 81 GLN A O 1
ATOM 647 N N . LYS A 1 82 ? 24.188 7.711 -10.076 1.00 59.47 82 LYS A N 1
ATOM 648 C CA . LYS A 1 82 ? 25.233 8.667 -9.676 1.00 59.47 82 LYS A CA 1
ATOM 649 C C . LYS A 1 82 ? 25.959 8.276 -8.385 1.00 59.47 82 LYS A C 1
ATOM 651 O O . LYS A 1 82 ? 26.942 8.936 -8.055 1.00 59.47 82 LYS A O 1
ATOM 656 N N . LEU A 1 83 ? 25.444 7.284 -7.658 1.00 53.00 83 LEU A N 1
ATOM 657 C CA . LEU A 1 83 ? 26.054 6.700 -6.462 1.00 53.00 83 LEU A CA 1
ATOM 658 C C . LEU A 1 83 ? 26.986 5.552 -6.862 1.00 53.00 83 LEU A C 1
ATOM 660 O O . LEU A 1 83 ? 28.038 5.420 -6.204 1.00 53.00 83 LEU A O 1
#

Mean predicted aligned error: 8.58 Å

Sequence (83 aa):
MLPGPFQMPVLPQLPFYVHPVLLWAIILIAAVGLAITFFKFIFSEPSERVNSFLTFFLVAAIIAGAYIILANWGRVTAFFQKL

Nearest PDB structures (foldseek):
  3stq-assembly2_B  TM=5.206E-01  e=1.275E+00  Pseudomonas aeruginosa
  3stq-assembly2_F  TM=5.075E-01  e=1.802E+00  Pseudomonas aeruginosa
  6f1e-assembly1_A  TM=5.078E-01  e=7.189E+00  Paralichthys olivaceus

Foldseek 3Di:
DPPPDDDDPDDDDFPDDDDPVVVVVVVVVLVVLLVVLVVCLVPDDPVCNVVSVVSNVVSVVVVVVVVVCRVCVVVVVVVVVVD

pLDDT: mean 84.65, std 11.13, range [53.0, 96.94]

Solvent-accessible surface area (backbone atoms only — not comparable to full-atom values): 5027 Å² total; per-residue (Å²): 130,82,81,69,82,85,75,80,75,85,71,80,88,59,101,59,95,65,60,69,69,58,54,51,51,54,52,50,52,52,50,51,52,49,52,54,32,45,51,50,28,75,72,40,54,83,90,47,27,65,61,31,42,51,51,29,50,51,54,52,49,52,55,52,48,53,50,51,49,63,77,41,38,76,60,54,54,57,54,64,77,72,107

Radius of gyration: 17.67 Å; Cα contacts (8 Å, |Δi|>4): 25; chains: 1; bounding box: 55×19×48 Å

Secondary structure (DSSP, 8-state):
-PPPSPPPPPPP--SS---HHHHHHHHHHHHHHHHHHHHHHHT--TTTHHHHHHHHHHHHHHHHHHHHHHHTHHHHHHHHTT-